Protein AF-A0AA49JBS2-F1 (afdb_monomer_lite)

Foldseek 3Di:
DVVVVVVLLVVLVVVLVVVLVVLVVVCVVVVHDAPDDLVVLLVLLSVLLNVLLVVLVVCCVPPVVCSVVSSVVSLVVSVVVVCVVCVCRVVPPDDDDPSNVVSNVVSSVSSSVSSVVSSVVSSVVD

Organism: NCBI:txid3059078

Structure (mmCIF, N/CA/C/O backbone):
data_AF-A0AA49JBS2-F1
#
_entry.id   AF-A0AA49JBS2-F1
#
loop_
_atom_site.group_PDB
_atom_site.id
_atom_site.type_symbol
_atom_site.label_atom_id
_atom_site.label_alt_id
_atom_site.label_comp_id
_atom_site.label_asym_id
_atom_site.label_entity_id
_atom_site.label_seq_id
_atom_site.pdbx_PDB_ins_code
_atom_site.Cartn_x
_atom_site.Cartn_y
_atom_site.Cartn_z
_atom_site.occupancy
_atom_site.B_iso_or_equiv
_atom_site.auth_seq_id
_atom_site.auth_comp_id
_atom_site.auth_asym_id
_atom_site.auth_atom_id
_atom_site.pdbx_PDB_model_num
ATOM 1 N N . MET A 1 1 ? -17.719 0.571 12.526 1.00 73.38 1 MET A N 1
ATOM 2 C CA . MET A 1 1 ? -16.816 -0.540 12.168 1.00 73.38 1 MET A CA 1
ATOM 3 C C . MET A 1 1 ? -16.839 -0.815 10.673 1.00 73.38 1 MET A C 1
ATOM 5 O O . MET A 1 1 ? -16.065 -0.195 9.961 1.00 73.38 1 MET A O 1
ATOM 9 N N . ILE A 1 2 ? -17.801 -1.591 10.157 1.00 76.44 2 ILE A N 1
ATOM 10 C CA . ILE A 1 2 ? -17.833 -1.996 8.738 1.00 76.44 2 ILE A CA 1
ATOM 11 C C . ILE A 1 2 ? -17.963 -0.821 7.757 1.00 76.44 2 ILE A C 1
ATOM 13 O O . ILE A 1 2 ? -17.257 -0.788 6.761 1.00 76.44 2 ILE A O 1
ATOM 17 N N . LYS A 1 3 ? -18.776 0.202 8.069 1.00 84.44 3 LYS A N 1
ATOM 18 C CA . LYS A 1 3 ? -18.922 1.386 7.198 1.00 84.44 3 LYS A CA 1
ATOM 19 C C . LYS A 1 3 ? -17.602 2.146 7.009 1.00 84.44 3 LYS A C 1
ATOM 21 O O . LYS A 1 3 ? -17.270 2.525 5.894 1.00 84.44 3 LYS A O 1
ATOM 26 N N . ARG A 1 4 ? -16.840 2.333 8.096 1.00 86.25 4 ARG A N 1
ATOM 27 C CA . ARG A 1 4 ? -15.525 2.994 8.071 1.00 86.25 4 ARG A CA 1
ATOM 28 C C . ARG A 1 4 ? -14.509 2.153 7.301 1.00 86.25 4 ARG A C 1
ATOM 30 O O . ARG A 1 4 ? -13.820 2.702 6.452 1.00 86.25 4 ARG A O 1
ATOM 37 N N . LEU A 1 5 ? -14.456 0.846 7.574 1.00 88.94 5 LEU A N 1
ATOM 38 C CA . LEU A 1 5 ? -13.585 -0.096 6.870 1.00 88.94 5 LEU A CA 1
ATOM 39 C C . LEU A 1 5 ? -13.841 -0.074 5.359 1.00 88.94 5 LEU A C 1
ATOM 41 O O . LEU A 1 5 ? -12.906 0.109 4.587 1.00 88.94 5 LEU A O 1
ATOM 45 N N . ILE A 1 6 ? -15.107 -0.201 4.950 1.00 92.00 6 ILE A N 1
ATOM 46 C CA . ILE A 1 6 ? -15.518 -0.193 3.542 1.00 92.00 6 ILE A CA 1
ATOM 47 C C . ILE A 1 6 ? -15.143 1.134 2.884 1.00 92.00 6 ILE A C 1
ATOM 49 O O . ILE A 1 6 ? -14.491 1.127 1.846 1.00 92.00 6 ILE A O 1
ATOM 53 N N . PHE A 1 7 ? -15.492 2.269 3.498 1.00 92.81 7 PHE A N 1
ATOM 54 C CA . PHE A 1 7 ? -15.179 3.585 2.939 1.00 92.81 7 PHE A CA 1
ATOM 55 C C . PHE A 1 7 ? -13.668 3.786 2.749 1.00 92.81 7 PHE A C 1
ATOM 57 O O . PHE A 1 7 ? -13.225 4.211 1.685 1.00 92.81 7 PHE A O 1
ATOM 64 N N . PHE A 1 8 ? -12.868 3.432 3.759 1.00 93.19 8 PHE A N 1
ATOM 65 C CA . PHE A 1 8 ? -11.413 3.580 3.704 1.00 93.19 8 PHE A CA 1
ATOM 66 C C . PHE A 1 8 ? -10.775 2.622 2.687 1.00 93.19 8 PHE A C 1
ATOM 68 O O . PHE A 1 8 ? -9.870 3.015 1.955 1.00 93.19 8 PHE A O 1
ATOM 75 N N . THR A 1 9 ? -11.295 1.395 2.590 1.00 94.69 9 THR A N 1
ATOM 76 C CA . THR A 1 9 ? -10.848 0.399 1.607 1.00 94.69 9 THR A CA 1
ATOM 77 C C . THR A 1 9 ? -11.157 0.856 0.184 1.00 94.69 9 THR A C 1
ATOM 79 O O . THR A 1 9 ? -10.280 0.793 -0.670 1.00 94.69 9 THR A O 1
ATOM 82 N N . ILE A 1 10 ? -12.362 1.376 -0.079 1.00 96.12 10 ILE A N 1
ATOM 83 C CA . ILE A 1 10 ? -12.729 1.923 -1.395 1.00 96.12 10 ILE A CA 1
ATOM 84 C C . ILE A 1 10 ? -11.800 3.082 -1.770 1.00 96.12 10 ILE A C 1
ATOM 86 O O . ILE A 1 10 ? -11.272 3.104 -2.881 1.00 96.12 10 ILE A O 1
ATOM 90 N N . ALA A 1 11 ? -11.552 4.013 -0.842 1.00 95.31 11 ALA A N 1
ATOM 91 C CA . ALA A 1 11 ? -10.646 5.134 -1.079 1.00 95.31 11 ALA A CA 1
ATOM 92 C C . ALA A 1 11 ? -9.230 4.658 -1.451 1.00 95.31 11 ALA A C 1
ATOM 94 O O . ALA A 1 11 ? -8.654 5.134 -2.428 1.00 95.31 11 ALA A O 1
ATOM 95 N N . ILE A 1 12 ? -8.697 3.669 -0.728 1.00 95.75 12 ILE A N 1
ATOM 96 C CA . ILE A 1 12 ? -7.399 3.055 -1.033 1.00 95.75 12 ILE A CA 1
ATOM 97 C C . ILE A 1 12 ? -7.394 2.361 -2.383 1.00 95.75 12 ILE A C 1
ATOM 99 O O . ILE A 1 12 ? -6.427 2.517 -3.115 1.00 95.75 12 ILE A O 1
ATOM 103 N N . VAL A 1 13 ? -8.441 1.614 -2.734 1.00 96.94 13 VAL A N 1
ATOM 104 C CA . VAL A 1 13 ? -8.513 0.934 -4.033 1.00 96.94 13 VAL A CA 1
ATOM 105 C C . VAL A 1 13 ? -8.461 1.957 -5.164 1.00 96.94 13 VAL A C 1
ATOM 107 O O . VAL A 1 13 ? -7.703 1.764 -6.113 1.00 96.94 13 VAL A O 1
ATOM 110 N N . ILE A 1 14 ? -9.197 3.065 -5.048 1.00 97.50 14 ILE A N 1
ATOM 111 C CA . ILE A 1 14 ? -9.182 4.148 -6.040 1.00 97.50 14 ILE A CA 1
ATOM 112 C C . ILE A 1 14 ? -7.780 4.756 -6.157 1.00 97.50 14 ILE A C 1
ATOM 114 O O . ILE A 1 14 ? -7.248 4.860 -7.265 1.00 97.50 14 ILE A O 1
ATOM 118 N N . VAL A 1 15 ? -7.159 5.118 -5.030 1.00 97.50 15 VAL A N 1
ATOM 119 C CA . VAL A 1 15 ? -5.812 5.711 -5.017 1.00 97.50 15 VAL A CA 1
ATOM 120 C C . VAL A 1 15 ? -4.775 4.725 -5.557 1.00 97.50 15 VAL A C 1
ATOM 122 O O . VAL A 1 15 ? -4.050 5.059 -6.487 1.00 97.50 15 VAL A O 1
ATOM 125 N N . ALA A 1 16 ? -4.734 3.497 -5.044 1.00 97.44 16 ALA A N 1
ATOM 126 C CA . ALA A 1 16 ? -3.767 2.478 -5.440 1.00 97.44 16 ALA A CA 1
ATOM 127 C C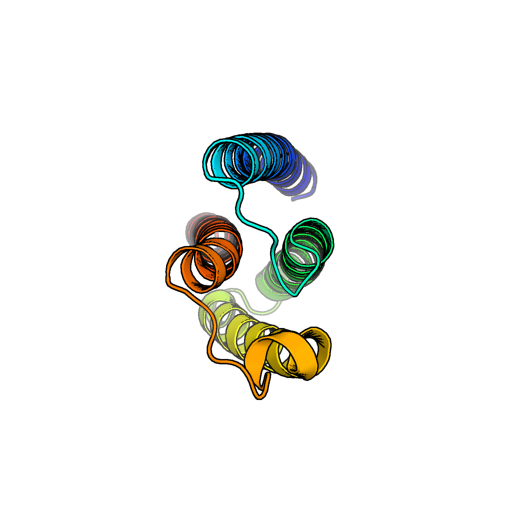 . ALA A 1 16 ? -3.883 2.121 -6.924 1.00 97.44 16 ALA A C 1
ATOM 129 O O . ALA A 1 16 ? -2.868 2.009 -7.606 1.00 97.44 16 ALA A O 1
ATOM 130 N N . THR A 1 17 ? -5.108 2.000 -7.439 1.00 97.31 17 THR A N 1
ATOM 131 C CA . THR A 1 17 ? -5.354 1.742 -8.863 1.00 97.31 17 THR A CA 1
ATOM 132 C C . THR A 1 17 ? -4.875 2.915 -9.716 1.00 97.31 17 THR A C 1
ATOM 134 O O . THR A 1 17 ? -4.162 2.707 -10.695 1.00 97.31 17 THR A O 1
ATOM 137 N N . SER A 1 18 ? -5.190 4.149 -9.313 1.00 97.88 18 SER A N 1
ATOM 138 C CA . SER A 1 18 ? -4.744 5.357 -10.020 1.00 97.88 18 SER A CA 1
ATOM 139 C C . SER A 1 18 ? -3.217 5.455 -10.061 1.00 97.88 18 SER A C 1
ATOM 141 O O . SER A 1 18 ? -2.639 5.651 -11.128 1.00 97.88 18 SER A O 1
ATOM 143 N N . VAL A 1 19 ? -2.548 5.247 -8.921 1.00 98.00 19 VAL A N 1
ATOM 144 C CA . VAL A 1 19 ? -1.081 5.276 -8.829 1.00 98.00 19 VAL A CA 1
ATOM 145 C C . VAL A 1 19 ? -0.457 4.146 -9.652 1.00 98.00 19 VAL A C 1
ATOM 147 O O . VAL A 1 19 ? 0.509 4.397 -10.366 1.00 98.00 19 VAL A O 1
ATOM 150 N N . LEU A 1 20 ? -1.022 2.933 -9.628 1.00 98.00 20 LEU A N 1
ATOM 151 C CA . LEU A 1 20 ? -0.548 1.812 -10.447 1.00 98.00 20 LEU A CA 1
ATOM 152 C C . LEU A 1 20 ? -0.586 2.148 -11.944 1.00 98.00 20 LEU A C 1
ATOM 154 O O . LEU A 1 20 ? 0.376 1.871 -12.661 1.00 98.00 20 LEU A O 1
ATOM 158 N N . PHE A 1 21 ? -1.682 2.740 -12.429 1.00 97.75 21 PHE A N 1
ATOM 159 C CA . PHE A 1 21 ? -1.793 3.137 -13.833 1.00 97.75 21 PHE A CA 1
ATOM 160 C C . PHE A 1 21 ? -0.810 4.252 -14.196 1.00 97.75 21 PHE A C 1
ATOM 162 O O . PHE A 1 21 ? -0.146 4.149 -15.227 1.00 97.75 21 PHE A O 1
ATOM 169 N N . ILE A 1 22 ? -0.661 5.264 -13.334 1.00 97.81 22 ILE A N 1
ATOM 170 C CA . ILE A 1 22 ? 0.312 6.350 -13.528 1.00 97.81 22 ILE A CA 1
ATOM 171 C C . ILE A 1 22 ? 1.738 5.793 -13.591 1.00 97.81 22 ILE A C 1
ATOM 173 O O . ILE A 1 22 ? 2.488 6.146 -14.498 1.00 97.81 22 ILE A O 1
ATOM 177 N N . GLN A 1 23 ? 2.108 4.889 -12.680 1.00 97.00 23 GLN A N 1
ATOM 178 C CA . GLN A 1 23 ? 3.426 4.256 -12.689 1.00 97.00 23 GLN A CA 1
ATOM 179 C C . GLN A 1 23 ? 3.667 3.443 -13.957 1.00 97.00 23 GLN A C 1
ATOM 181 O O . GLN A 1 23 ? 4.710 3.597 -14.582 1.00 97.00 23 GLN A O 1
ATOM 186 N N . LYS A 1 24 ? 2.708 2.600 -14.362 1.00 96.69 24 LYS A N 1
ATOM 187 C CA . LYS A 1 24 ? 2.836 1.803 -15.590 1.00 96.69 24 LYS A CA 1
ATOM 188 C C . LYS A 1 24 ? 3.003 2.683 -16.824 1.00 96.69 24 LYS A C 1
ATOM 190 O O . LYS A 1 24 ? 3.854 2.397 -17.661 1.00 96.69 24 LYS A O 1
ATOM 195 N N . TRP A 1 25 ? 2.213 3.750 -16.924 1.00 97.00 25 TRP A N 1
ATOM 196 C CA . TRP A 1 25 ? 2.326 4.715 -18.012 1.00 97.00 25 TRP A CA 1
ATOM 197 C C . TRP A 1 25 ? 3.694 5.408 -18.009 1.00 97.00 25 TRP A C 1
ATOM 199 O O . TRP A 1 25 ? 4.356 5.457 -19.044 1.00 97.00 25 TRP A O 1
ATOM 209 N N . TYR A 1 26 ? 4.156 5.869 -16.843 1.00 97.12 26 TYR A N 1
ATOM 210 C CA . TYR A 1 26 ? 5.451 6.532 -16.711 1.00 97.12 26 TYR A CA 1
ATOM 211 C C . TYR A 1 26 ? 6.614 5.600 -17.076 1.00 97.12 26 TYR A C 1
ATOM 213 O O . TYR A 1 26 ? 7.447 5.971 -17.897 1.00 97.12 26 TYR A O 1
ATOM 221 N N . LEU A 1 27 ? 6.636 4.372 -16.555 1.00 96.19 27 LEU A N 1
ATOM 222 C CA . LEU A 1 27 ? 7.661 3.372 -16.880 1.00 96.19 27 LEU A CA 1
ATOM 223 C C . LEU A 1 27 ? 7.687 3.058 -18.379 1.00 96.19 27 LEU A C 1
ATOM 225 O O . LEU A 1 27 ? 8.748 3.082 -18.997 1.00 96.19 27 LEU A O 1
ATOM 229 N N . SER A 1 28 ? 6.511 2.871 -18.987 1.00 95.06 28 SER A N 1
ATOM 230 C CA . SER A 1 28 ? 6.402 2.654 -20.431 1.00 95.06 28 SER A CA 1
ATOM 231 C C . SER A 1 28 ? 6.905 3.850 -21.245 1.00 95.06 28 SER A C 1
ATOM 233 O O . SER A 1 28 ? 7.488 3.643 -22.304 1.00 95.06 28 SER A O 1
ATOM 235 N N . SER A 1 29 ? 6.701 5.087 -20.773 1.00 95.31 29 SER A N 1
ATOM 236 C CA . SER A 1 29 ? 7.200 6.300 -21.441 1.00 95.31 29 SER A CA 1
ATOM 237 C C . SER A 1 29 ? 8.726 6.419 -21.410 1.00 95.31 29 SER A C 1
ATOM 239 O O . SER A 1 29 ? 9.309 7.021 -22.305 1.00 95.31 29 SER A O 1
ATOM 241 N N . GLN A 1 30 ? 9.365 5.825 -20.398 1.00 93.88 30 GLN A N 1
ATOM 242 C CA . GLN A 1 30 ? 10.821 5.772 -20.263 1.00 93.88 30 GLN A CA 1
ATOM 243 C C . GLN A 1 30 ? 11.432 4.544 -20.961 1.00 93.88 30 GLN A C 1
ATOM 245 O O . GLN A 1 30 ? 12.648 4.393 -20.966 1.00 93.88 30 GLN A O 1
ATOM 250 N N . GLY A 1 31 ? 10.612 3.661 -21.550 1.00 92.81 31 GLY A N 1
ATOM 251 C CA . GLY A 1 31 ? 11.083 2.408 -22.150 1.00 92.81 31 GLY A CA 1
ATOM 252 C C . GLY A 1 31 ? 11.582 1.379 -21.128 1.00 92.81 31 GLY A C 1
ATOM 253 O O . GLY A 1 31 ? 12.288 0.445 -21.498 1.00 92.81 31 GLY A O 1
ATOM 254 N N . GLU A 1 32 ? 11.228 1.544 -19.852 1.00 92.00 32 GLU A N 1
ATOM 255 C CA . GLU A 1 32 ? 11.692 0.693 -18.756 1.00 92.00 32 GLU A CA 1
ATOM 256 C C . GLU A 1 32 ? 10.889 -0.605 -18.669 1.00 92.00 32 GLU A C 1
ATOM 258 O O . GLU A 1 32 ? 9.653 -0.600 -18.642 1.00 92.00 32 GLU A O 1
ATOM 263 N N . ILE A 1 33 ? 11.601 -1.727 -18.557 1.00 89.19 33 ILE A N 1
ATOM 264 C CA . ILE A 1 33 ? 11.021 -3.057 -18.375 1.00 89.19 33 ILE A CA 1
ATOM 265 C C . ILE A 1 33 ? 11.436 -3.555 -16.996 1.00 89.19 33 ILE A C 1
ATOM 267 O O . ILE A 1 33 ? 12.610 -3.811 -16.749 1.00 89.19 33 ILE A O 1
ATOM 271 N N . LEU A 1 34 ? 10.462 -3.693 -16.099 1.00 91.19 34 LEU A N 1
ATOM 272 C CA . LEU A 1 34 ? 10.710 -4.186 -14.748 1.00 91.19 34 LEU A CA 1
ATOM 273 C C . LEU A 1 34 ? 11.007 -5.690 -14.770 1.00 91.19 34 LEU A C 1
ATOM 275 O O . LEU A 1 34 ? 10.277 -6.463 -15.394 1.00 91.19 34 LEU A O 1
ATOM 279 N N . SER A 1 35 ? 12.002 -6.111 -13.992 1.00 90.75 35 SER A N 1
ATOM 280 C CA . SER A 1 35 ? 12.328 -7.525 -13.729 1.00 90.75 35 SER A CA 1
ATOM 281 C C . SER A 1 35 ? 11.250 -8.297 -12.945 1.00 90.75 35 SER A C 1
ATOM 283 O O . SER A 1 35 ? 11.344 -9.510 -12.766 1.00 90.75 35 SER A O 1
ATOM 285 N N . TYR A 1 36 ? 10.200 -7.615 -12.483 1.00 92.00 36 TYR A N 1
ATOM 286 C CA . TYR A 1 36 ? 9.142 -8.169 -11.644 1.00 92.00 36 TYR A CA 1
ATOM 287 C C . TYR A 1 36 ? 7.758 -7.620 -12.017 1.00 92.00 36 TYR A C 1
ATOM 289 O O . TYR A 1 36 ? 7.599 -6.592 -12.678 1.00 92.00 36 TYR A O 1
ATOM 297 N N . SER A 1 37 ? 6.708 -8.284 -11.527 1.00 95.25 37 SER A N 1
ATOM 298 C CA . SER A 1 37 ? 5.330 -7.829 -11.729 1.00 95.25 37 SER A CA 1
ATOM 299 C C . SER A 1 37 ? 4.941 -6.730 -10.736 1.00 95.25 37 SER A C 1
ATOM 301 O O . SER A 1 37 ? 4.610 -7.003 -9.580 1.00 95.25 37 SER A O 1
ATOM 303 N N . LEU A 1 38 ? 4.895 -5.478 -11.206 1.00 96.50 38 LEU A N 1
ATOM 304 C CA . LEU A 1 38 ? 4.417 -4.337 -10.411 1.00 96.50 38 LEU A CA 1
ATOM 305 C C . LEU A 1 38 ? 2.989 -4.552 -9.888 1.00 96.50 38 LEU A C 1
ATOM 307 O O . LEU A 1 38 ? 2.673 -4.226 -8.748 1.00 96.50 38 LEU A O 1
ATOM 311 N N . THR A 1 39 ? 2.117 -5.158 -10.696 1.00 97.38 39 THR A N 1
ATOM 312 C CA . THR A 1 39 ? 0.744 -5.465 -10.274 1.00 97.38 39 THR A CA 1
ATOM 313 C C . THR A 1 39 ? 0.709 -6.484 -9.137 1.00 97.38 39 THR A C 1
ATOM 315 O O . THR A 1 39 ? -0.077 -6.306 -8.209 1.00 97.38 39 THR A O 1
ATOM 318 N N . ALA A 1 40 ? 1.575 -7.504 -9.155 1.00 97.56 40 ALA A N 1
ATOM 319 C CA . ALA A 1 40 ? 1.658 -8.468 -8.058 1.00 97.56 40 ALA A CA 1
ATOM 320 C C . ALA A 1 40 ? 2.088 -7.800 -6.742 1.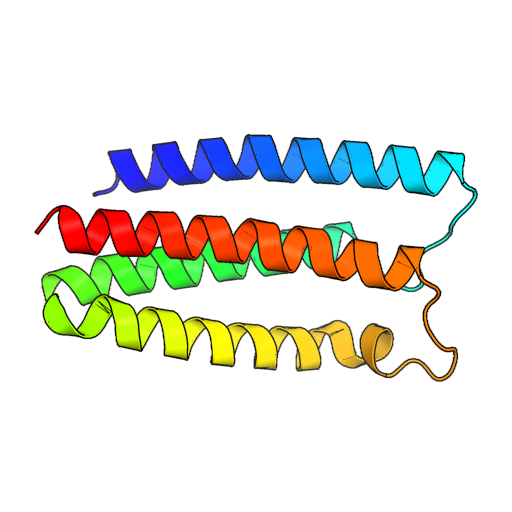00 97.56 40 ALA A C 1
ATOM 322 O O . ALA A 1 40 ? 1.518 -8.103 -5.696 1.00 97.56 40 ALA A O 1
ATOM 323 N N . ILE A 1 41 ? 3.018 -6.840 -6.795 1.00 97.56 41 ILE A N 1
ATOM 324 C CA . ILE A 1 41 ? 3.445 -6.057 -5.622 1.00 97.56 41 ILE A CA 1
ATOM 325 C C . ILE A 1 41 ? 2.279 -5.245 -5.039 1.00 97.56 41 ILE A C 1
ATOM 327 O O . ILE A 1 41 ? 2.040 -5.278 -3.830 1.00 97.56 41 ILE A O 1
ATOM 331 N N . TYR A 1 42 ? 1.508 -4.557 -5.886 1.00 98.12 42 TYR A N 1
ATOM 332 C CA . TYR A 1 42 ? 0.321 -3.814 -5.444 1.00 98.12 42 TYR A CA 1
ATOM 333 C C . TYR A 1 42 ? -0.731 -4.730 -4.809 1.00 98.12 42 TYR A C 1
ATOM 335 O O . TYR A 1 42 ? -1.272 -4.402 -3.753 1.00 98.12 42 TYR A O 1
ATOM 343 N N . ILE A 1 43 ? -0.999 -5.885 -5.425 1.00 98.06 43 ILE A N 1
ATOM 344 C CA . ILE A 1 43 ? -1.951 -6.872 -4.900 1.00 98.06 43 ILE A CA 1
ATOM 345 C C . ILE A 1 43 ? -1.476 -7.414 -3.551 1.00 98.06 43 ILE A C 1
ATOM 347 O O . ILE A 1 43 ? -2.271 -7.482 -2.615 1.00 98.06 43 ILE A O 1
ATOM 351 N N . PHE A 1 44 ? -0.189 -7.744 -3.417 1.00 98.25 44 PHE A N 1
ATOM 352 C CA . PHE A 1 44 ? 0.380 -8.193 -2.150 1.00 98.25 44 PHE A CA 1
ATOM 353 C C . PHE A 1 44 ? 0.156 -7.157 -1.043 1.00 98.25 44 PHE A C 1
ATOM 355 O O . PHE A 1 44 ? -0.366 -7.495 0.021 1.00 98.25 44 PHE A O 1
ATOM 362 N N . HIS A 1 45 ? 0.503 -5.890 -1.290 1.00 98.12 45 HIS A N 1
ATOM 363 C CA . HIS A 1 45 ? 0.331 -4.851 -0.280 1.00 98.12 45 HIS A CA 1
ATOM 364 C C . HIS A 1 45 ? -1.139 -4.570 0.036 1.00 98.12 45 HIS A C 1
ATOM 366 O O . HIS A 1 45 ? -1.450 -4.307 1.194 1.00 98.12 45 HIS A O 1
ATOM 372 N N . PHE A 1 46 ? -2.040 -4.695 -0.940 1.00 98.00 46 PHE A N 1
ATOM 373 C CA . PHE A 1 46 ? -3.478 -4.586 -0.713 1.00 98.00 46 PHE A CA 1
ATOM 374 C C . PHE A 1 46 ? -4.022 -5.722 0.167 1.00 98.00 46 PHE A C 1
ATOM 376 O O . PHE A 1 46 ? -4.769 -5.467 1.113 1.00 98.00 46 PHE A O 1
ATOM 383 N N . ILE A 1 47 ? -3.620 -6.968 -0.095 1.00 97.94 47 ILE A N 1
ATOM 384 C CA . ILE A 1 47 ? -4.007 -8.121 0.730 1.00 97.94 47 ILE A CA 1
ATOM 385 C C . ILE A 1 47 ? -3.453 -7.961 2.150 1.00 97.94 47 ILE A C 1
ATOM 387 O O . ILE A 1 47 ? -4.195 -8.123 3.120 1.00 97.94 47 ILE A O 1
ATOM 391 N N . ALA A 1 48 ? -2.176 -7.590 2.283 1.00 97.69 48 ALA A N 1
ATOM 392 C CA . ALA A 1 48 ? -1.558 -7.335 3.580 1.00 97.69 48 ALA A CA 1
ATOM 393 C C . ALA A 1 48 ? -2.290 -6.219 4.343 1.00 97.69 48 ALA A C 1
ATOM 395 O O . ALA A 1 48 ? -2.613 -6.399 5.514 1.00 97.69 48 ALA A O 1
ATOM 396 N N . TYR A 1 49 ? -2.633 -5.119 3.667 1.00 97.06 49 TYR A N 1
ATOM 397 C CA . TYR A 1 49 ? -3.440 -4.031 4.220 1.00 97.06 49 TYR A CA 1
ATOM 398 C C . TYR A 1 49 ? -4.769 -4.531 4.795 1.00 97.06 49 TYR A C 1
ATOM 400 O O . TYR A 1 49 ? -5.090 -4.223 5.944 1.00 97.06 49 TYR A O 1
ATOM 408 N N . LEU A 1 50 ? -5.524 -5.333 4.034 1.00 96.25 50 LEU A N 1
ATOM 409 C CA . LEU A 1 50 ? -6.809 -5.867 4.489 1.00 96.25 50 LEU A CA 1
ATOM 410 C C . LEU A 1 50 ? -6.645 -6.730 5.742 1.00 96.25 50 LEU A C 1
ATOM 412 O O . LEU A 1 50 ? -7.393 -6.559 6.705 1.00 96.25 50 LEU A O 1
ATOM 416 N N . ILE A 1 51 ? -5.650 -7.620 5.748 1.00 96.81 51 ILE A N 1
ATOM 417 C CA . ILE A 1 51 ? -5.357 -8.488 6.894 1.00 96.81 51 ILE A CA 1
ATOM 418 C C . ILE A 1 51 ? -5.013 -7.643 8.125 1.00 96.81 51 ILE A C 1
ATOM 420 O O . ILE A 1 51 ? -5.608 -7.838 9.185 1.00 96.81 51 ILE A O 1
ATOM 424 N N . ILE A 1 52 ? -4.093 -6.684 7.981 1.00 96.19 52 ILE A N 1
ATOM 425 C CA . ILE A 1 52 ? -3.620 -5.834 9.080 1.00 96.19 52 ILE A CA 1
ATOM 426 C C . ILE A 1 52 ? -4.767 -5.012 9.652 1.00 96.19 52 ILE A C 1
ATOM 428 O O . ILE A 1 52 ? -4.987 -5.024 10.860 1.00 96.19 52 ILE A O 1
ATOM 432 N N . VAL A 1 53 ? -5.525 -4.325 8.800 1.00 94.38 53 VAL A N 1
ATOM 433 C CA . VAL A 1 53 ? -6.607 -3.448 9.246 1.00 94.38 53 VAL A CA 1
ATOM 434 C C . VAL A 1 53 ? -7.732 -4.236 9.918 1.00 94.38 53 VAL A C 1
ATOM 436 O O . VAL A 1 53 ? -8.236 -3.806 10.958 1.00 94.38 53 VAL A O 1
ATOM 439 N N . VAL A 1 54 ? -8.107 -5.403 9.385 1.00 94.50 54 VAL A N 1
ATOM 440 C CA . VAL A 1 54 ? -9.104 -6.272 10.027 1.00 94.50 54 VAL A CA 1
ATOM 441 C C . VAL A 1 54 ? -8.592 -6.776 11.377 1.00 94.50 54 VAL A C 1
ATOM 443 O O . VAL A 1 54 ? -9.330 -6.727 12.362 1.00 94.50 54 VAL A O 1
ATOM 446 N N . ALA A 1 55 ? -7.336 -7.217 11.457 1.00 94.62 55 ALA A N 1
ATOM 447 C CA . ALA A 1 55 ? -6.748 -7.706 12.699 1.00 94.62 55 ALA A CA 1
ATOM 448 C C . ALA A 1 55 ? -6.640 -6.601 13.767 1.00 94.62 55 ALA A C 1
ATOM 450 O O . ALA A 1 55 ? -7.019 -6.822 14.917 1.00 94.62 55 ALA A O 1
ATOM 451 N N . VAL A 1 56 ? -6.219 -5.395 13.375 1.00 93.81 56 VAL A N 1
ATOM 452 C CA . VAL A 1 56 ? -6.191 -4.194 14.223 1.00 93.81 56 VAL A CA 1
ATOM 453 C C . VAL A 1 56 ? -7.595 -3.844 14.729 1.00 93.81 56 VAL A C 1
ATOM 455 O O . VAL A 1 56 ? -7.785 -3.609 15.923 1.00 93.81 56 VAL A O 1
ATOM 458 N N . GLU A 1 57 ? -8.604 -3.872 13.856 1.00 92.69 57 GLU A N 1
ATOM 459 C CA . GLU A 1 57 ? -9.996 -3.611 14.231 1.00 92.69 57 GLU A CA 1
ATOM 460 C C . GLU A 1 57 ? -10.513 -4.652 15.247 1.00 92.69 57 GLU A C 1
ATOM 462 O O . GLU A 1 57 ? -11.143 -4.287 16.244 1.00 92.69 57 GLU A O 1
ATOM 467 N N . LEU A 1 58 ? -10.219 -5.940 15.046 1.00 93.06 58 LEU A N 1
ATOM 468 C CA . LEU A 1 58 ? -10.592 -7.007 15.983 1.00 93.06 58 LEU A CA 1
ATOM 469 C C . LEU A 1 58 ? -9.869 -6.882 17.328 1.00 93.06 58 LEU A C 1
ATOM 471 O O . LEU A 1 58 ? -10.500 -7.059 18.373 1.00 93.06 58 LEU A O 1
ATOM 475 N N . LEU A 1 59 ? -8.575 -6.554 17.312 1.00 93.19 59 LEU A N 1
ATOM 476 C CA . LEU A 1 59 ? -7.785 -6.378 18.526 1.00 93.19 59 LEU A CA 1
ATOM 477 C C . LEU A 1 59 ? -8.268 -5.176 19.335 1.00 93.19 59 LEU A C 1
ATOM 479 O O . LEU A 1 59 ? -8.404 -5.292 20.549 1.00 93.19 59 LEU A O 1
ATOM 483 N N . SER A 1 60 ? -8.597 -4.061 18.678 1.00 92.25 60 SER A N 1
ATOM 484 C CA . SER A 1 60 ? -9.028 -2.827 19.351 1.00 92.25 60 SER A CA 1
ATOM 485 C C . SER A 1 60 ? -10.233 -3.017 20.273 1.00 92.25 60 SER A C 1
ATOM 487 O O . SER A 1 60 ? -10.355 -2.322 21.277 1.00 92.25 60 SER A O 1
ATOM 489 N N . LYS A 1 61 ? -11.099 -3.995 19.975 1.00 90.69 61 LYS A N 1
ATOM 490 C CA . LYS A 1 61 ? -12.251 -4.360 20.810 1.00 90.69 61 LYS A CA 1
ATOM 491 C C . LYS A 1 61 ? -11.873 -5.037 22.122 1.00 90.69 61 LYS A C 1
ATOM 493 O O . LYS A 1 61 ? -12.651 -4.986 23.066 1.00 90.69 61 LYS A O 1
ATOM 498 N N . LYS A 1 62 ? -10.750 -5.755 22.141 1.00 91.00 62 LYS A N 1
ATOM 499 C CA . LYS A 1 62 ? -10.308 -6.564 23.284 1.00 91.00 62 LYS A CA 1
ATOM 500 C C . LYS A 1 62 ? -9.187 -5.879 24.059 1.00 91.00 62 LYS A C 1
ATOM 502 O O . LYS A 1 62 ? -9.181 -5.922 25.281 1.00 91.00 62 LYS A O 1
ATOM 507 N N . LEU A 1 63 ? -8.237 -5.282 23.343 1.00 92.25 63 LEU A N 1
ATOM 508 C CA . LEU A 1 63 ? -6.997 -4.713 23.866 1.00 92.25 63 LEU A CA 1
ATOM 509 C C . LEU A 1 63 ? -6.718 -3.354 23.190 1.00 92.25 63 LEU A C 1
ATOM 511 O O . LEU A 1 63 ? -5.765 -3.240 22.415 1.00 92.25 63 LEU A O 1
ATOM 515 N N . PRO A 1 64 ? -7.537 -2.318 23.461 1.00 88.62 64 PRO A N 1
ATOM 516 C CA . PRO A 1 64 ? -7.426 -0.997 22.826 1.00 88.62 64 PRO A CA 1
ATOM 517 C C . PRO A 1 64 ? -6.030 -0.373 22.986 1.00 88.62 64 PRO A C 1
ATOM 519 O O . PRO A 1 64 ? -5.427 0.094 22.022 1.00 88.62 64 PRO A O 1
ATOM 522 N N . ASN A 1 65 ? -5.446 -0.499 24.180 1.00 89.81 65 ASN A N 1
ATOM 523 C CA . ASN A 1 65 ? -4.135 0.068 24.513 1.00 89.81 65 ASN A CA 1
ATOM 524 C C . ASN A 1 65 ? -2.954 -0.602 23.780 1.00 89.81 65 ASN A C 1
ATOM 526 O O . ASN A 1 65 ? -1.839 -0.096 23.841 1.00 89.81 65 ASN A O 1
ATOM 530 N N . GLN A 1 66 ? -3.171 -1.738 23.106 1.00 92.50 66 GLN A N 1
ATOM 531 C CA . GLN A 1 66 ? -2.120 -2.508 22.424 1.00 92.50 66 GLN A CA 1
ATOM 532 C C . GLN A 1 66 ? -2.171 -2.384 20.893 1.00 92.50 66 GLN A C 1
ATOM 534 O O . GLN A 1 66 ? -1.344 -2.972 20.196 1.00 92.50 66 GLN A O 1
ATOM 539 N N . VAL A 1 67 ? -3.116 -1.608 20.347 1.00 92.19 67 VAL A N 1
ATOM 540 C CA . VAL A 1 67 ? -3.326 -1.472 18.895 1.00 92.19 67 VAL A CA 1
ATOM 541 C C . VAL A 1 67 ? -2.074 -0.972 18.170 1.00 92.19 67 VAL A C 1
ATOM 543 O O . VAL A 1 67 ? -1.701 -1.541 17.146 1.00 92.19 67 VAL A O 1
ATOM 546 N N . GLY A 1 68 ? -1.394 0.042 18.712 1.00 91.44 68 GLY A N 1
ATOM 547 C CA . GLY A 1 68 ? -0.178 0.591 18.104 1.00 91.44 68 GLY A CA 1
ATOM 548 C C . GLY A 1 68 ? 0.965 -0.427 18.031 1.00 91.44 68 GLY A C 1
ATOM 549 O O . GLY A 1 68 ? 1.586 -0.585 16.980 1.00 91.44 68 GLY A O 1
ATOM 550 N N . PHE A 1 69 ? 1.195 -1.174 19.116 1.00 93.69 69 PHE A N 1
ATOM 551 C CA . PHE A 1 69 ? 2.215 -2.226 19.157 1.00 93.69 69 PHE A CA 1
ATOM 552 C C . PHE A 1 69 ? 1.898 -3.368 18.192 1.00 93.69 69 PHE A C 1
ATOM 554 O O . PHE A 1 69 ? 2.777 -3.833 17.468 1.00 93.69 69 PHE A O 1
ATOM 561 N N . PHE A 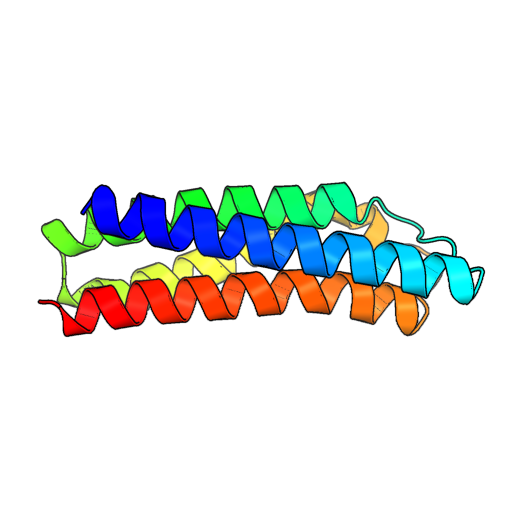1 70 ? 0.633 -3.788 18.132 1.00 95.38 70 PHE A N 1
ATOM 562 C CA . PHE A 1 70 ? 0.203 -4.829 17.207 1.00 95.38 70 PHE A CA 1
ATOM 563 C C . PHE A 1 70 ? 0.335 -4.403 15.743 1.00 95.38 70 PHE A C 1
ATOM 565 O O . PHE A 1 70 ? 0.792 -5.193 14.913 1.00 95.38 70 PHE A O 1
ATOM 572 N N . TYR A 1 71 ? -0.028 -3.159 15.419 1.00 95.50 71 TYR A N 1
ATOM 573 C 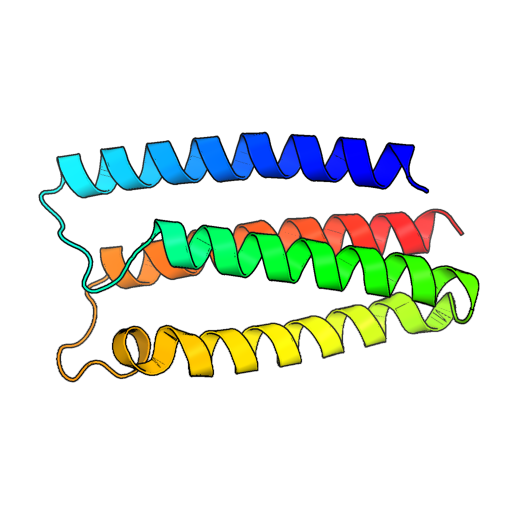CA . TYR A 1 71 ? 0.173 -2.610 14.082 1.00 95.50 71 TYR A CA 1
ATOM 574 C C . TYR A 1 71 ? 1.657 -2.654 13.693 1.00 95.50 71 TYR A C 1
ATOM 576 O O . TYR A 1 71 ? 1.997 -3.200 12.643 1.00 95.50 71 TYR A O 1
ATOM 584 N N . LEU A 1 72 ? 2.546 -2.176 14.570 1.00 94.94 72 LEU A N 1
ATOM 585 C CA . LEU A 1 72 ? 3.987 -2.179 14.318 1.00 94.94 72 LEU A CA 1
ATOM 586 C C . LEU A 1 72 ? 4.534 -3.601 14.101 1.00 94.94 72 LEU A C 1
ATOM 588 O O . LEU A 1 72 ? 5.253 -3.841 13.132 1.00 94.94 72 LEU A O 1
ATOM 592 N N . ALA A 1 73 ? 4.145 -4.561 14.945 1.00 96.88 73 ALA A N 1
ATOM 593 C CA . ALA A 1 73 ? 4.520 -5.967 14.778 1.00 96.88 73 ALA A CA 1
ATOM 594 C C . ALA A 1 73 ? 4.020 -6.544 13.440 1.00 96.88 73 ALA A C 1
ATOM 596 O O . ALA A 1 73 ? 4.751 -7.251 12.746 1.00 96.88 73 ALA A O 1
ATOM 597 N N . SER A 1 74 ? 2.798 -6.192 13.040 1.00 96.81 74 SER A N 1
ATOM 598 C CA . SER A 1 74 ? 2.214 -6.638 11.773 1.00 96.81 74 SER A CA 1
ATOM 599 C C . SER A 1 74 ? 2.963 -6.084 10.555 1.00 96.81 74 SER A C 1
ATOM 601 O O . SER A 1 74 ? 3.121 -6.795 9.563 1.00 96.81 74 SER A O 1
ATOM 603 N N . VAL A 1 75 ? 3.483 -4.853 10.632 1.00 96.06 75 VAL A N 1
ATOM 604 C CA . VAL A 1 75 ? 4.337 -4.267 9.584 1.00 96.06 75 VAL A CA 1
ATOM 605 C C . VAL A 1 75 ? 5.645 -5.048 9.437 1.00 96.06 75 VAL A C 1
ATOM 607 O O . VAL A 1 75 ? 6.030 -5.360 8.310 1.00 96.06 75 VAL A O 1
ATOM 610 N N . PHE A 1 76 ? 6.299 -5.436 10.538 1.00 96.88 76 PHE A N 1
ATOM 611 C CA . PHE A 1 76 ? 7.503 -6.277 10.473 1.00 96.88 76 PHE A CA 1
ATOM 612 C C . PHE A 1 76 ? 7.228 -7.628 9.808 1.00 96.88 76 PHE A C 1
ATOM 614 O O . PHE A 1 76 ? 7.977 -8.050 8.926 1.00 96.88 76 PHE A O 1
ATOM 621 N N . ILE A 1 77 ? 6.120 -8.277 10.173 1.00 97.25 77 ILE A N 1
ATOM 622 C CA . ILE A 1 77 ? 5.698 -9.545 9.564 1.00 97.25 77 ILE A CA 1
ATOM 623 C C . ILE A 1 77 ? 5.428 -9.362 8.063 1.00 97.25 77 ILE A C 1
ATOM 625 O O . ILE A 1 77 ? 5.912 -10.148 7.248 1.00 97.25 77 ILE A O 1
ATOM 629 N N . LYS A 1 78 ? 4.713 -8.299 7.676 1.00 96.69 78 LYS A N 1
ATOM 630 C CA . LYS A 1 78 ? 4.444 -7.946 6.272 1.00 96.69 78 LYS A CA 1
ATOM 631 C C . LYS A 1 78 ? 5.732 -7.750 5.474 1.00 96.69 78 LYS A C 1
ATOM 633 O O . LYS A 1 78 ? 5.815 -8.253 4.357 1.00 96.69 78 LYS A O 1
ATOM 638 N N . ILE A 1 79 ? 6.722 -7.048 6.029 1.00 96.06 79 ILE A N 1
ATOM 639 C CA . ILE A 1 79 ? 8.034 -6.868 5.387 1.00 96.06 79 ILE A CA 1
ATOM 640 C C . ILE A 1 79 ? 8.727 -8.223 5.211 1.00 96.06 79 ILE A C 1
ATOM 642 O O . ILE A 1 79 ? 9.219 -8.509 4.123 1.00 96.06 79 ILE A O 1
ATOM 646 N N . GLY A 1 80 ? 8.707 -9.085 6.233 1.00 96.81 80 GLY A N 1
ATOM 647 C CA . GLY A 1 80 ? 9.254 -10.441 6.140 1.00 96.81 80 GLY A CA 1
ATOM 648 C C . GLY A 1 80 ? 8.622 -11.251 5.003 1.00 96.81 80 GLY A C 1
ATOM 649 O O . GLY A 1 80 ? 9.332 -11.773 4.147 1.00 96.81 80 GLY A O 1
ATOM 650 N N . PHE A 1 81 ? 7.288 -11.292 4.929 1.00 97.56 81 PHE A N 1
ATOM 651 C CA . PHE A 1 81 ? 6.584 -11.964 3.830 1.00 97.56 81 PHE A CA 1
ATOM 652 C C . PHE A 1 81 ? 6.864 -11.335 2.466 1.00 97.56 81 PHE A C 1
ATOM 654 O O . PHE A 1 81 ? 7.012 -12.064 1.490 1.00 97.56 81 PHE A O 1
ATOM 661 N N . PHE A 1 82 ? 6.964 -10.006 2.392 1.00 97.12 82 PHE A N 1
ATOM 662 C CA . PHE A 1 82 ? 7.306 -9.314 1.153 1.00 97.12 82 PHE A CA 1
ATOM 663 C C . PHE A 1 82 ? 8.667 -9.778 0.628 1.00 97.12 82 PHE A C 1
ATOM 665 O O . PHE A 1 82 ? 8.775 -10.183 -0.528 1.00 97.12 82 PHE A O 1
ATOM 672 N N . VAL A 1 83 ? 9.682 -9.796 1.496 1.00 95.31 83 VAL A N 1
ATOM 673 C CA . VAL A 1 83 ? 11.031 -10.243 1.130 1.00 95.31 83 VAL A CA 1
ATOM 674 C C . VAL A 1 83 ? 11.039 -11.709 0.701 1.00 95.31 83 VAL A C 1
ATOM 676 O O . VAL A 1 83 ? 11.698 -12.046 -0.275 1.00 95.31 83 VAL A O 1
ATOM 679 N N . LEU A 1 84 ? 10.287 -12.579 1.382 1.00 95.56 84 LEU A N 1
ATOM 680 C CA . LEU A 1 84 ? 10.223 -14.004 1.044 1.00 95.56 84 LEU A CA 1
ATOM 681 C C . LEU A 1 84 ? 9.522 -14.275 -0.295 1.00 95.56 84 LEU A C 1
ATOM 683 O O . LEU A 1 84 ? 9.988 -15.113 -1.066 1.00 95.56 84 LEU A O 1
ATOM 687 N N . ILE A 1 85 ? 8.414 -13.583 -0.573 1.00 95.62 85 ILE A N 1
ATOM 688 C CA . ILE A 1 85 ? 7.608 -13.787 -1.787 1.00 95.62 85 ILE A CA 1
ATOM 689 C C . ILE A 1 85 ? 8.291 -13.173 -3.012 1.00 95.62 85 ILE A C 1
ATOM 691 O O . ILE A 1 85 ? 8.288 -13.779 -4.078 1.00 95.62 85 ILE A O 1
ATOM 695 N N . PHE A 1 86 ? 8.897 -11.993 -2.863 1.00 94.62 86 PHE A N 1
ATOM 696 C CA . PHE A 1 86 ? 9.565 -11.271 -3.951 1.00 94.62 86 PHE A CA 1
ATOM 697 C C . PHE A 1 86 ? 11.092 -11.419 -3.903 1.00 94.62 86 PHE A C 1
ATOM 699 O O . PHE A 1 86 ? 11.813 -10.570 -4.427 1.00 94.62 86 PHE A O 1
ATOM 706 N N . LYS A 1 87 ? 11.597 -12.500 -3.292 1.00 92.88 87 LYS A N 1
ATOM 707 C CA . LYS A 1 87 ? 13.035 -12.744 -3.104 1.00 92.88 87 LYS A CA 1
ATOM 708 C C . LYS A 1 87 ? 13.818 -12.693 -4.417 1.00 92.88 87 LYS A C 1
ATOM 710 O O . LYS A 1 87 ? 14.908 -12.141 -4.431 1.00 92.88 87 LYS A O 1
ATOM 715 N N . ASP A 1 88 ? 13.247 -13.208 -5.507 1.00 90.06 88 ASP A N 1
ATOM 716 C CA . ASP A 1 88 ? 13.934 -13.292 -6.800 1.00 90.06 88 ASP A CA 1
ATOM 717 C C . ASP A 1 88 ? 14.114 -11.899 -7.415 1.00 90.06 88 ASP A C 1
ATOM 719 O O . ASP A 1 88 ? 15.124 -11.628 -8.050 1.00 90.06 88 ASP A O 1
ATOM 723 N N . ALA A 1 89 ? 13.166 -10.990 -7.161 1.00 88.12 89 ALA A N 1
ATOM 724 C CA . ALA A 1 89 ? 13.290 -9.590 -7.545 1.00 88.12 89 ALA A CA 1
ATOM 725 C C . ALA A 1 89 ? 14.281 -8.846 -6.635 1.00 88.12 89 ALA A C 1
ATOM 727 O O . ALA A 1 89 ? 15.081 -8.052 -7.109 1.00 88.12 89 ALA A O 1
ATOM 728 N N . ILE A 1 90 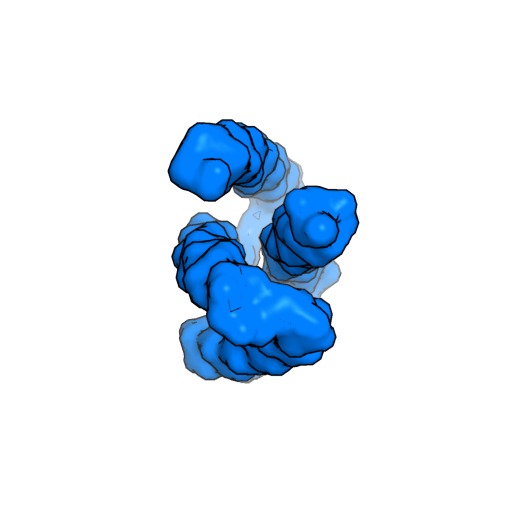? 14.238 -9.099 -5.322 1.00 88.06 90 ILE A N 1
ATOM 729 C CA . ILE A 1 90 ? 15.034 -8.375 -4.315 1.00 88.06 90 ILE A CA 1
ATOM 730 C C . ILE A 1 90 ? 16.511 -8.782 -4.332 1.00 88.06 90 ILE A C 1
ATOM 732 O O . ILE A 1 90 ? 17.381 -7.926 -4.176 1.00 88.06 90 ILE A O 1
ATOM 736 N N . PHE A 1 91 ? 16.789 -10.071 -4.516 1.00 87.81 91 PHE A N 1
ATOM 737 C CA . PHE A 1 91 ? 18.128 -10.662 -4.528 1.00 87.81 91 PHE A CA 1
ATOM 738 C C . PHE A 1 91 ? 18.565 -11.067 -5.941 1.00 87.81 91 PHE A C 1
ATOM 740 O O . PHE A 1 91 ? 19.358 -11.994 -6.099 1.00 87.81 91 PHE A O 1
ATOM 747 N N . ALA A 1 92 ? 18.038 -10.390 -6.966 1.00 86.50 92 ALA A N 1
ATOM 748 C CA . ALA A 1 92 ? 18.463 -10.593 -8.343 1.00 86.50 92 ALA A CA 1
ATOM 749 C 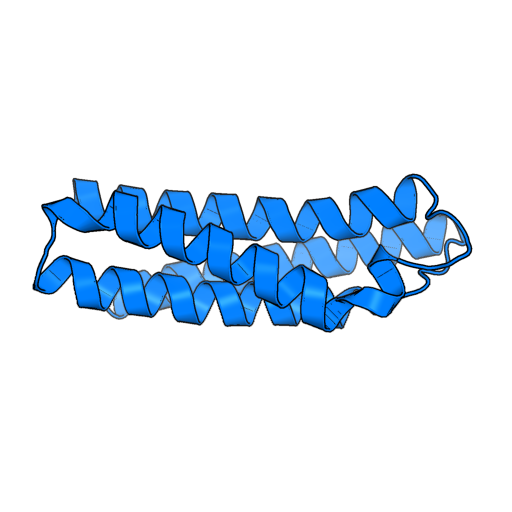C . ALA A 1 92 ? 19.978 -10.361 -8.486 1.00 86.50 92 ALA A C 1
ATOM 751 O O . ALA A 1 92 ? 20.531 -9.425 -7.905 1.00 86.50 92 ALA A O 1
ATOM 752 N N . GLU A 1 93 ? 20.645 -11.194 -9.291 1.00 82.12 93 GLU A N 1
ATOM 753 C CA . GLU A 1 93 ? 22.085 -11.054 -9.564 1.00 82.12 93 GLU A CA 1
ATOM 754 C C . GLU A 1 93 ? 22.406 -9.727 -10.263 1.00 82.12 93 GLU A C 1
ATOM 756 O O . GLU A 1 93 ? 23.452 -9.118 -10.032 1.00 82.12 93 GLU A O 1
ATOM 761 N N . THR A 1 94 ? 21.482 -9.248 -11.099 1.00 85.75 94 THR A N 1
ATOM 762 C CA . THR A 1 94 ? 21.566 -7.933 -11.727 1.00 85.75 94 THR A CA 1
ATOM 763 C C . THR A 1 94 ? 21.016 -6.865 -10.783 1.00 85.75 94 THR A C 1
ATOM 765 O O . THR A 1 94 ? 19.846 -6.943 -10.394 1.00 85.75 94 THR A O 1
ATOM 768 N N . PRO A 1 95 ? 21.804 -5.835 -10.431 1.00 84.94 95 PRO A N 1
ATOM 769 C CA . PRO A 1 95 ? 21.339 -4.794 -9.532 1.00 84.94 95 PRO A CA 1
ATOM 770 C C . PRO A 1 95 ? 20.205 -3.997 -10.177 1.00 84.94 95 PRO A C 1
ATOM 772 O O . PRO A 1 95 ? 20.361 -3.467 -11.276 1.00 84.94 95 PRO A O 1
ATOM 775 N N . MET A 1 96 ? 19.098 -3.848 -9.446 1.00 88.94 96 MET A N 1
ATOM 776 C CA . MET A 1 96 ? 17.974 -3.027 -9.892 1.00 88.94 96 MET A CA 1
ATOM 777 C C . MET A 1 96 ? 18.409 -1.588 -10.154 1.00 88.94 96 MET A C 1
ATOM 779 O O . MET A 1 96 ? 19.136 -0.994 -9.337 1.00 88.94 96 MET A O 1
ATOM 783 N N . ASN A 1 97 ? 17.897 -1.007 -11.236 1.00 91.38 97 ASN A N 1
ATOM 784 C CA . ASN A 1 97 ? 18.087 0.408 -11.521 1.00 91.38 97 ASN A CA 1
ATOM 785 C C . ASN A 1 97 ? 17.250 1.287 -10.564 1.00 91.38 97 ASN A C 1
ATOM 787 O O . ASN A 1 97 ? 16.474 0.803 -9.735 1.00 91.38 97 ASN A O 1
ATOM 791 N N . PHE A 1 98 ? 17.434 2.607 -10.625 1.00 91.81 98 PHE A N 1
ATOM 792 C CA . PHE A 1 98 ? 16.723 3.521 -9.726 1.00 91.81 98 PHE A CA 1
ATOM 793 C C . PHE A 1 98 ? 15.193 3.456 -9.896 1.00 91.81 98 PHE A C 1
ATOM 795 O O . PHE A 1 98 ? 14.466 3.474 -8.899 1.00 91.81 98 PHE A O 1
ATOM 802 N N . LEU A 1 99 ? 14.708 3.344 -11.137 1.00 93.75 99 LEU A N 1
ATOM 803 C CA . LEU A 1 99 ? 13.279 3.295 -11.451 1.00 93.75 99 LEU A CA 1
ATOM 804 C C . LEU A 1 99 ? 12.634 1.984 -10.990 1.00 93.75 99 LEU A C 1
ATOM 806 O O . LEU A 1 99 ? 11.521 1.998 -10.460 1.00 93.75 99 LEU A O 1
ATOM 810 N N . GLU A 1 100 ? 13.345 0.866 -11.082 1.00 93.25 100 GLU A N 1
ATOM 811 C CA . GLU A 1 100 ? 12.921 -0.405 -10.505 1.00 93.25 100 GLU A CA 1
ATOM 812 C C . GLU A 1 100 ? 12.820 -0.315 -8.981 1.00 93.25 100 GLU A C 1
ATOM 814 O O . GLU A 1 100 ? 11.810 -0.716 -8.408 1.00 93.25 100 GLU A O 1
ATOM 819 N N . ARG A 1 101 ? 13.806 0.274 -8.296 1.00 93.56 101 ARG A N 1
ATOM 820 C CA . ARG A 1 101 ? 13.760 0.402 -6.828 1.00 93.56 101 ARG A CA 1
ATOM 821 C C . ARG A 1 101 ? 12.601 1.283 -6.375 1.00 93.56 101 ARG A C 1
ATOM 823 O O . ARG A 1 101 ? 11.845 0.899 -5.481 1.00 93.56 101 ARG A O 1
ATOM 830 N N . ILE A 1 102 ? 12.433 2.455 -6.993 1.00 95.44 102 ILE A N 1
ATOM 831 C CA . ILE A 1 102 ? 11.379 3.392 -6.586 1.00 95.44 102 ILE A CA 1
ATOM 832 C C . ILE A 1 102 ? 9.979 2.826 -6.867 1.00 95.44 102 ILE A C 1
ATOM 834 O O . ILE A 1 102 ? 9.053 3.064 -6.090 1.00 95.44 102 ILE A O 1
ATOM 838 N N . SER A 1 103 ? 9.836 2.011 -7.916 1.00 95.81 103 SER A N 1
ATOM 839 C CA . SER A 1 103 ? 8.569 1.364 -8.273 1.00 95.81 103 SER A CA 1
ATOM 840 C C . SER A 1 103 ? 8.102 0.346 -7.227 1.00 95.81 103 SER A C 1
ATOM 842 O O . SER A 1 103 ? 6.896 0.189 -7.054 1.00 95.81 103 SER A O 1
ATOM 844 N N . ILE A 1 104 ? 9.017 -0.269 -6.466 1.00 95.06 104 ILE A N 1
ATOM 845 C CA . ILE A 1 104 ? 8.687 -1.101 -5.292 1.00 95.06 104 ILE A CA 1
ATOM 846 C C . ILE A 1 104 ? 8.356 -0.236 -4.067 1.00 95.06 104 ILE A C 1
ATOM 848 O O . ILE A 1 104 ? 7.414 -0.512 -3.323 1.00 95.06 104 ILE A O 1
ATOM 852 N N . ILE A 1 105 ? 9.136 0.823 -3.847 1.00 95.81 105 ILE A N 1
ATOM 853 C CA . ILE A 1 105 ? 9.041 1.682 -2.658 1.00 95.81 105 ILE A CA 1
ATOM 854 C C . ILE A 1 105 ? 7.698 2.421 -2.597 1.00 95.81 105 ILE A C 1
ATOM 856 O O . ILE A 1 105 ? 7.102 2.532 -1.524 1.00 95.81 105 ILE A O 1
ATOM 860 N N . ILE A 1 106 ? 7.199 2.908 -3.734 1.00 97.19 106 ILE A N 1
ATOM 861 C CA . ILE A 1 106 ? 5.946 3.674 -3.808 1.00 97.19 106 ILE A CA 1
ATOM 862 C C . ILE A 1 106 ? 4.742 2.892 -3.252 1.00 97.19 106 ILE A C 1
ATOM 864 O O . ILE A 1 106 ? 4.113 3.401 -2.320 1.00 97.19 106 ILE A O 1
ATOM 868 N N . PRO A 1 107 ? 4.395 1.681 -3.737 1.00 96.94 107 PRO A N 1
ATOM 869 C CA . PRO A 1 107 ? 3.286 0.932 -3.160 1.00 96.94 107 PRO A CA 1
ATOM 870 C C . PRO A 1 107 ? 3.536 0.571 -1.696 1.00 96.94 107 PRO A C 1
ATOM 872 O O . PRO A 1 107 ? 2.612 0.680 -0.890 1.00 96.94 107 PRO A O 1
ATOM 875 N N . PHE A 1 108 ? 4.769 0.215 -1.321 1.00 96.44 108 PHE A N 1
ATOM 876 C CA . PHE A 1 108 ? 5.104 -0.108 0.066 1.00 96.44 108 PHE A CA 1
ATOM 877 C C . PHE A 1 108 ? 4.738 1.033 1.030 1.00 96.44 108 PHE A C 1
ATOM 879 O O . PHE A 1 108 ? 3.948 0.827 1.957 1.00 96.44 108 PHE A O 1
ATOM 886 N N . PHE A 1 109 ? 5.251 2.244 0.786 1.00 96.94 109 PHE A N 1
ATOM 887 C CA . PHE A 1 109 ? 4.981 3.397 1.650 1.00 96.94 109 PHE A CA 1
ATOM 888 C C . PHE A 1 109 ? 3.544 3.891 1.543 1.00 96.94 109 PHE A C 1
ATOM 890 O O . PHE A 1 109 ? 2.969 4.280 2.557 1.00 96.94 109 PHE A O 1
ATOM 897 N N . MET A 1 110 ? 2.945 3.844 0.352 1.00 96.94 110 MET A N 1
ATOM 898 C CA . MET A 1 110 ? 1.544 4.214 0.163 1.00 96.94 110 MET A CA 1
ATOM 899 C C . MET A 1 110 ? 0.647 3.391 1.092 1.00 96.94 110 MET A C 1
ATOM 901 O O . MET A 1 110 ? -0.078 3.960 1.909 1.00 96.94 110 MET A O 1
ATOM 905 N N . PHE A 1 111 ? 0.729 2.058 1.025 1.00 97.75 111 PHE A N 1
ATOM 906 C CA . PHE A 1 111 ? -0.081 1.195 1.883 1.00 97.75 111 PHE A CA 1
ATOM 907 C C . PHE A 1 111 ? 0.274 1.358 3.365 1.00 97.75 111 PHE A C 1
ATOM 909 O O . PHE A 1 111 ? -0.635 1.429 4.185 1.00 97.75 111 PHE A O 1
ATOM 916 N N . LEU A 1 112 ? 1.555 1.506 3.715 1.00 96.50 112 LEU A N 1
ATOM 917 C CA . LEU A 1 112 ? 1.985 1.713 5.104 1.00 96.50 112 LEU A CA 1
ATOM 918 C C . LEU A 1 112 ? 1.407 3.000 5.716 1.00 96.50 112 LEU A C 1
ATOM 920 O O . LEU A 1 112 ? 0.925 2.991 6.848 1.00 96.50 112 LEU A O 1
ATOM 924 N N . ILE A 1 113 ? 1.397 4.109 4.971 1.00 96.19 113 ILE A N 1
ATOM 925 C CA . ILE A 1 113 ? 0.799 5.372 5.429 1.00 96.19 113 ILE A CA 1
ATOM 926 C C . ILE A 1 113 ? -0.702 5.191 5.667 1.00 96.19 113 ILE A C 1
ATOM 928 O O . ILE A 1 113 ? -1.226 5.613 6.698 1.00 96.19 113 ILE A O 1
ATOM 932 N N . PHE A 1 114 ? -1.402 4.529 4.747 1.00 95.31 114 PHE A N 1
ATOM 933 C CA . PHE A 1 114 ? -2.828 4.268 4.900 1.00 95.31 114 PHE A CA 1
ATOM 934 C C . PHE A 1 114 ? -3.146 3.366 6.102 1.00 95.31 114 PHE A C 1
ATOM 936 O O . PHE A 1 114 ? -4.095 3.649 6.840 1.00 95.31 114 PHE A O 1
ATOM 943 N N . GLU A 1 115 ? -2.354 2.318 6.332 1.00 95.38 115 GLU A N 1
ATOM 944 C CA . GLU A 1 115 ? -2.478 1.437 7.501 1.00 95.38 115 GLU A CA 1
ATOM 945 C C . GLU A 1 115 ? -2.262 2.215 8.808 1.00 95.38 115 GLU A C 1
ATOM 947 O O . GLU A 1 115 ? -3.048 2.075 9.753 1.00 95.38 115 GLU A O 1
ATOM 952 N N . ALA A 1 116 ? -1.251 3.089 8.844 1.00 94.56 116 ALA A N 1
ATOM 953 C CA . ALA A 1 116 ? -0.957 3.939 9.992 1.00 94.56 116 ALA A CA 1
ATOM 954 C C . ALA A 1 116 ? -2.091 4.936 10.273 1.00 94.56 116 ALA A C 1
ATOM 956 O O . ALA A 1 116 ? -2.528 5.060 11.418 1.00 94.56 116 ALA A O 1
ATOM 957 N N . ILE A 1 117 ? -2.621 5.605 9.240 1.00 94.12 117 ILE A N 1
ATOM 958 C CA . ILE A 1 117 ? -3.756 6.532 9.382 1.00 94.12 117 ILE A CA 1
ATOM 959 C C . ILE A 1 117 ? -4.989 5.792 9.903 1.00 94.12 117 ILE A C 1
ATOM 961 O O . ILE A 1 117 ? -5.677 6.303 10.789 1.00 94.12 117 ILE A O 1
ATOM 965 N N . TYR A 1 118 ? -5.283 4.600 9.374 1.00 93.19 118 TYR A N 1
ATOM 966 C CA . TYR A 1 118 ? -6.419 3.806 9.837 1.00 93.19 118 TYR A CA 1
ATOM 967 C C . TYR A 1 118 ? -6.267 3.427 11.314 1.00 93.19 118 TYR A C 1
ATOM 969 O O . TYR A 1 118 ? -7.179 3.660 12.111 1.00 93.19 118 TYR A O 1
ATOM 977 N N . SER A 1 119 ? -5.103 2.890 11.682 1.00 91.62 119 SER A N 1
ATOM 978 C CA . SER A 1 119 ? -4.805 2.438 13.044 1.00 91.62 119 SER A CA 1
ATOM 979 C C . SER A 1 119 ? -4.813 3.602 14.039 1.00 91.62 119 SER A C 1
ATOM 981 O O . SER A 1 119 ? -5.431 3.502 15.096 1.00 91.62 119 SER A O 1
ATOM 983 N N . GLY A 1 120 ? -4.230 4.748 13.674 1.00 90.56 120 GLY A N 1
ATOM 984 C CA . GLY A 1 120 ? -4.254 5.960 14.496 1.00 90.56 120 GLY A CA 1
ATOM 985 C C . GLY A 1 120 ? -5.664 6.529 14.675 1.00 90.56 120 GLY A C 1
ATOM 986 O O . GLY A 1 120 ? -6.055 6.883 15.786 1.00 90.56 120 GLY A O 1
ATOM 987 N N . LYS A 1 121 ? -6.484 6.546 13.613 1.00 89.00 121 LYS A N 1
ATOM 988 C CA . LYS A 1 121 ? -7.904 6.928 13.726 1.00 89.00 121 LYS A CA 1
ATOM 989 C C . LYS A 1 121 ? -8.693 5.978 14.617 1.00 89.00 121 LYS A C 1
ATOM 991 O O . LYS A 1 121 ? -9.637 6.421 15.261 1.00 89.00 121 LYS A O 1
ATOM 996 N N . LEU A 1 122 ? -8.356 4.691 14.622 1.00 87.62 122 LEU A N 1
ATOM 997 C CA . LEU A 1 122 ? -9.009 3.714 15.483 1.00 87.62 122 LEU A CA 1
ATOM 998 C C . LEU A 1 122 ? -8.675 3.963 16.955 1.00 87.62 122 LEU A C 1
ATOM 1000 O O . LEU A 1 122 ? -9.591 3.947 17.766 1.00 87.62 122 LEU A O 1
ATOM 1004 N N . MET A 1 123 ? -7.410 4.251 17.269 1.00 84.69 123 MET A N 1
ATOM 1005 C CA . MET A 1 123 ? -6.962 4.576 18.628 1.00 84.69 123 MET A CA 1
ATOM 1006 C C . MET A 1 123 ? -7.588 5.872 19.157 1.00 84.69 123 MET A C 1
ATOM 1008 O O . MET A 1 123 ? -8.020 5.911 20.298 1.00 84.69 123 MET A O 1
ATOM 1012 N N . ASN A 1 124 ? -7.694 6.912 18.322 1.00 82.75 124 ASN A N 1
ATOM 1013 C CA . ASN A 1 124 ? -8.287 8.200 18.715 1.00 82.75 124 ASN A CA 1
ATOM 1014 C C . ASN A 1 124 ? -9.826 8.187 18.782 1.00 82.75 124 ASN A C 1
ATOM 1016 O O . ASN A 1 124 ? -10.428 9.174 19.192 1.00 82.75 124 ASN A O 1
ATOM 1020 N N . ALA A 1 125 ? -10.471 7.127 18.288 1.00 75.38 125 ALA A N 1
ATOM 1021 C CA . ALA A 1 125 ? -11.927 6.980 18.289 1.00 75.38 125 ALA A CA 1
ATOM 1022 C C . ALA A 1 125 ? -12.444 6.138 19.470 1.00 75.38 125 ALA A C 1
ATOM 1024 O O . ALA A 1 125 ? -13.623 5.772 19.472 1.00 75.38 125 ALA A O 1
ATOM 1025 N N . GLN A 1 126 ? -11.560 5.789 20.406 1.00 63.81 126 GLN A N 1
ATOM 1026 C CA . GLN A 1 126 ? -11.844 5.079 21.653 1.00 63.81 126 GLN A CA 1
ATOM 1027 C C . GLN A 1 126 ? -11.753 6.051 22.823 1.00 63.81 126 GLN A C 1
ATOM 1029 O O . GLN A 1 126 ? -12.563 5.870 23.757 1.00 63.81 126 GLN A O 1
#

Secondary structure (DSSP, 8-state):
-HHHHHHHHHHHHHHHHHHHHHHHHHHHHTT---SS-HHHHHHHHHHHHHHHHHHHHHHHTT-GGGHHHHHHHHHHHHHHHHHHHTHHHHT-SSPPPHHHHHHHHHHHHHHHHHHHHHHHHHHTT-

Radius of gyration: 16.07 Å; chains: 1; bounding box: 41×22×47 Å

InterPro domains:
  IPR046166 Protein of unknown function DUF6168 [PF19665] (1-125)

Sequence (126 aa):
MIKRLIFFTIAIVIVATSVLFIQKWYLSSQGEILSYSLTAIYIFHFIAYLIIVVAVELLSKKLPNQVGFFYLASVFIKIGFFVLIFKDAIFAETPMNFLERISIIIPFFMFLIFEAIYSGKLMNAQ

pLDDT: mean 93.32, std 5.35, range [63.81, 98.25]